Protein AF-A0A9X0CIM8-F1 (afdb_monomer_lite)

Radius of gyration: 13.77 Å; chains: 1; bounding box: 28×31×45 Å

Secondary structure (DSSP, 8-state):
------EEEEEEE--SSEEEEEEEE-TT-SS--S-SEEEEE-TTEEEEEEESS-EEEEEEEEETTSPPPEEEEEEEEE-S-EEEEE-TT--EEEE-GGGG-

Structure (mmCIF, N/CA/C/O backbone):
data_AF-A0A9X0CIM8-F1
#
_entry.id   AF-A0A9X0CIM8-F1
#
loop_
_atom_site.group_PDB
_atom_site.id
_atom_site.type_symbol
_atom_site.label_atom_id
_atom_site.label_alt_id
_atom_site.label_comp_id
_atom_site.label_asym_id
_atom_site.label_entity_id
_atom_site.label_seq_id
_atom_site.pdbx_PDB_ins_code
_atom_site.Cartn_x
_atom_site.Cartn_y
_atom_site.Cartn_z
_atom_site.occupancy
_atom_site.B_iso_or_equiv
_atom_site.auth_seq_id
_atom_site.auth_comp_id
_atom_site.auth_asym_id
_atom_site.auth_atom_id
_atom_site.pdbx_PDB_model_num
ATOM 1 N N . MET A 1 1 ? 13.969 -5.127 -30.023 1.00 42.88 1 MET A N 1
ATOM 2 C CA . MET A 1 1 ? 12.537 -4.852 -29.804 1.00 42.88 1 MET A CA 1
ATOM 3 C C . MET A 1 1 ? 12.267 -5.390 -28.419 1.00 42.88 1 MET A C 1
ATOM 5 O O . MET A 1 1 ? 11.821 -6.518 -28.276 1.00 42.88 1 MET A O 1
ATOM 9 N N . ASP A 1 2 ? 12.747 -4.658 -27.417 1.00 46.44 2 ASP A N 1
ATOM 10 C CA . ASP A 1 2 ? 12.549 -5.056 -26.032 1.00 46.44 2 ASP A CA 1
ATOM 11 C C . ASP A 1 2 ? 11.097 -4.718 -25.725 1.00 46.44 2 ASP A C 1
ATOM 13 O O . ASP A 1 2 ? 10.711 -3.553 -25.767 1.00 46.44 2 ASP A O 1
ATOM 17 N N . GLU A 1 3 ? 10.260 -5.734 -25.523 1.00 51.72 3 GLU A N 1
ATOM 18 C CA . GLU A 1 3 ? 8.987 -5.525 -24.846 1.00 51.72 3 GLU A CA 1
ATOM 19 C C . GLU A 1 3 ? 9.336 -4.957 -23.466 1.00 51.72 3 GLU A C 1
ATOM 21 O O . GLU A 1 3 ? 9.673 -5.710 -22.548 1.00 51.72 3 GLU A O 1
ATOM 26 N N . GLU A 1 4 ? 9.331 -3.629 -23.321 1.00 54.75 4 GLU A N 1
ATOM 27 C CA . GLU A 1 4 ? 9.348 -2.956 -22.025 1.00 54.75 4 GLU A CA 1
ATOM 28 C C . GLU A 1 4 ? 8.089 -3.401 -21.280 1.00 54.75 4 GLU A C 1
ATOM 30 O O . GLU A 1 4 ? 7.014 -2.812 -21.368 1.00 54.75 4 GLU A O 1
ATOM 35 N N . ARG A 1 5 ? 8.191 -4.555 -20.614 1.00 69.19 5 ARG A N 1
ATOM 36 C CA . ARG A 1 5 ? 7.100 -5.123 -19.836 1.00 69.19 5 ARG A CA 1
ATOM 37 C C . ARG A 1 5 ? 6.804 -4.158 -18.703 1.00 69.19 5 ARG A C 1
ATOM 39 O O . ARG A 1 5 ? 7.602 -4.081 -17.762 1.00 69.19 5 ARG A O 1
ATOM 46 N N . TYR A 1 6 ? 5.656 -3.488 -18.806 1.00 71.94 6 TYR A N 1
ATOM 47 C CA . TYR A 1 6 ? 5.026 -2.742 -17.723 1.00 71.94 6 TYR A CA 1
ATOM 48 C C . TYR A 1 6 ? 5.198 -3.493 -16.404 1.00 71.94 6 TYR A C 1
ATOM 50 O O . TYR A 1 6 ? 4.860 -4.674 -16.306 1.00 71.94 6 TYR A O 1
ATOM 58 N N . LYS A 1 7 ? 5.727 -2.803 -15.398 1.00 84.12 7 LYS A N 1
ATOM 59 C CA . LYS A 1 7 ? 5.817 -3.282 -14.025 1.00 84.12 7 LYS A CA 1
ATOM 60 C C . LYS A 1 7 ? 4.524 -2.956 -13.306 1.00 84.12 7 LYS A C 1
ATOM 62 O O . LYS A 1 7 ? 4.033 -1.828 -13.337 1.00 84.12 7 LYS A O 1
ATOM 67 N N . SER A 1 8 ? 3.972 -3.971 -12.669 1.00 89.06 8 SER A N 1
ATOM 68 C CA . SER A 1 8 ? 2.700 -3.922 -11.973 1.00 89.06 8 SER A CA 1
ATOM 69 C C . SER A 1 8 ? 2.919 -4.021 -10.467 1.00 89.06 8 SER A C 1
ATOM 71 O O . SER A 1 8 ? 3.595 -4.921 -9.973 1.00 89.06 8 SER A O 1
ATOM 73 N N . LEU A 1 9 ? 2.304 -3.113 -9.719 1.00 92.31 9 LEU A N 1
ATOM 74 C CA . LEU A 1 9 ? 2.254 -3.147 -8.264 1.00 92.31 9 LEU A CA 1
ATOM 75 C C . LEU A 1 9 ? 0.792 -3.213 -7.835 1.00 92.31 9 LEU A C 1
ATOM 77 O O . LEU A 1 9 ? 0.057 -2.234 -7.960 1.00 92.31 9 LEU A O 1
ATOM 81 N N . LEU A 1 10 ? 0.371 -4.376 -7.345 1.00 95.00 10 LEU A N 1
ATOM 82 C CA . LEU A 1 10 ? -0.937 -4.550 -6.727 1.00 95.00 10 LEU A CA 1
ATOM 83 C C . LEU A 1 10 ? -0.801 -4.365 -5.224 1.00 95.00 10 LEU A C 1
ATOM 85 O O . LEU A 1 10 ? -0.024 -5.064 -4.581 1.00 95.00 10 LEU A O 1
ATOM 89 N N . ILE A 1 11 ? -1.579 -3.451 -4.666 1.00 96.12 11 ILE A N 1
ATOM 90 C CA . ILE A 1 11 ? -1.690 -3.250 -3.226 1.00 96.12 11 ILE A CA 1
ATOM 91 C C . ILE A 1 11 ? -3.103 -3.632 -2.815 1.00 96.12 11 ILE A C 1
ATOM 93 O O . ILE A 1 11 ? -4.071 -3.149 -3.400 1.00 96.12 11 ILE A O 1
ATOM 97 N N . VAL A 1 12 ? -3.214 -4.499 -1.818 1.00 97.50 12 VAL A N 1
ATOM 98 C CA . VAL A 1 12 ? -4.476 -4.925 -1.214 1.00 97.50 12 VAL A CA 1
ATOM 99 C C . VAL A 1 12 ? -4.475 -4.443 0.226 1.00 97.50 12 VAL A C 1
ATOM 101 O O . VAL A 1 12 ? -3.600 -4.818 1.006 1.00 97.50 12 VAL A O 1
ATOM 104 N N . ASN A 1 13 ? -5.437 -3.592 0.556 1.00 97.69 13 ASN A N 1
ATOM 105 C CA . ASN A 1 13 ? -5.656 -3.108 1.904 1.00 97.69 13 ASN A CA 1
ATOM 106 C C . ASN A 1 13 ? -6.774 -3.926 2.552 1.00 97.69 13 ASN A C 1
ATOM 108 O O . ASN A 1 13 ? -7.947 -3.666 2.303 1.00 97.69 13 ASN A O 1
ATOM 112 N N . GLU A 1 14 ? -6.409 -4.914 3.360 1.00 97.12 14 GLU A N 1
ATOM 113 C CA . GLU A 1 14 ? -7.352 -5.734 4.128 1.00 97.12 14 GLU A CA 1
ATOM 114 C C . GLU A 1 14 ? -7.677 -5.098 5.486 1.00 97.12 14 GLU A C 1
ATOM 116 O O . GLU A 1 14 ? -8.459 -5.661 6.234 1.00 97.12 14 GLU A O 1
ATOM 121 N N . SER A 1 15 ? -7.096 -3.939 5.826 1.00 95.12 15 SER A N 1
ATOM 122 C CA . SER A 1 15 ? -7.481 -3.218 7.040 1.00 95.12 15 SER A CA 1
ATOM 123 C C . SER A 1 15 ? -8.886 -2.646 6.916 1.00 95.12 15 SER A C 1
ATOM 125 O O . SER A 1 15 ? -9.284 -2.124 5.871 1.00 95.12 15 SER A O 1
ATOM 127 N N . SER A 1 16 ? -9.617 -2.724 8.022 1.00 94.00 16 SER A N 1
ATOM 128 C CA . SER A 1 16 ? -10.939 -2.141 8.221 1.00 94.00 16 SER A CA 1
ATOM 129 C C . SER A 1 16 ? -10.905 -0.712 8.776 1.00 94.00 16 SER A C 1
ATOM 131 O O . SER A 1 16 ? -11.870 0.032 8.600 1.00 94.00 16 SER A O 1
ATOM 133 N N . ASP A 1 17 ? -9.804 -0.304 9.412 1.00 92.38 17 ASP A N 1
ATOM 134 C CA . ASP A 1 17 ? -9.705 0.932 10.198 1.00 92.38 17 ASP A CA 1
ATOM 135 C C . ASP A 1 17 ? -8.688 1.953 9.655 1.00 92.38 17 ASP A C 1
ATOM 137 O O . ASP A 1 17 ? -8.606 3.077 10.167 1.00 92.38 17 ASP A O 1
ATOM 141 N N . ALA A 1 18 ? -7.933 1.595 8.612 1.00 95.75 18 ALA A N 1
ATOM 142 C CA . ALA A 1 18 ? -6.936 2.458 7.997 1.00 95.75 18 ALA A CA 1
ATOM 143 C C . ALA A 1 18 ? -7.110 2.570 6.480 1.00 95.75 18 ALA A C 1
ATOM 145 O O . ALA A 1 18 ? -7.215 1.584 5.749 1.00 95.75 18 ALA A O 1
ATOM 146 N N . GLN A 1 19 ? -7.035 3.802 5.983 1.00 96.88 19 GLN A N 1
ATOM 147 C CA . GLN A 1 19 ? -6.769 4.053 4.571 1.00 96.88 19 GLN A CA 1
ATOM 148 C C . GLN A 1 19 ? -5.258 4.044 4.329 1.00 96.88 19 GLN A C 1
ATOM 150 O O . GLN A 1 19 ? -4.477 4.569 5.130 1.00 96.88 19 GLN A O 1
ATOM 155 N N . VAL A 1 20 ? -4.836 3.500 3.195 1.00 97.38 20 VAL A N 1
ATOM 156 C CA . VAL A 1 20 ? -3.424 3.413 2.818 1.00 97.38 20 VAL A CA 1
ATOM 157 C C . VAL A 1 20 ? -3.147 4.409 1.706 1.00 97.38 20 VAL A C 1
ATOM 159 O O . VAL A 1 20 ? -3.787 4.394 0.661 1.00 97.38 20 VAL A O 1
ATOM 162 N N . SER A 1 21 ? -2.187 5.298 1.930 1.00 97.06 21 SER A N 1
ATOM 163 C CA . SER A 1 21 ? -1.665 6.190 0.899 1.00 97.06 21 SER A CA 1
ATOM 164 C C . SER A 1 21 ? -0.451 5.541 0.244 1.00 97.06 21 SER A C 1
ATOM 166 O O . SER A 1 21 ? 0.540 5.272 0.921 1.00 97.06 21 SER A O 1
ATOM 168 N N . LEU A 1 22 ? -0.545 5.308 -1.062 1.00 96.56 22 LEU A N 1
ATOM 169 C CA . LEU A 1 22 ? 0.582 5.018 -1.935 1.00 96.56 22 LEU A CA 1
ATOM 170 C C . LEU A 1 22 ? 1.149 6.341 -2.437 1.00 96.56 22 LEU A C 1
ATOM 172 O O . LEU A 1 22 ? 0.431 7.104 -3.083 1.00 96.56 22 LEU A O 1
ATOM 176 N N . TYR A 1 23 ? 2.426 6.581 -2.171 1.00 94.62 23 TYR A N 1
ATOM 177 C CA . TYR A 1 23 ? 3.187 7.677 -2.760 1.00 94.62 23 TYR A CA 1
ATOM 178 C C . TYR A 1 23 ? 4.167 7.120 -3.773 1.00 94.62 23 TYR A C 1
ATOM 180 O O . TYR A 1 23 ? 4.898 6.188 -3.452 1.00 94.62 23 TYR A O 1
ATOM 188 N N . ILE A 1 24 ? 4.186 7.687 -4.975 1.00 92.00 24 ILE A N 1
ATOM 189 C CA . ILE A 1 24 ? 5.109 7.307 -6.043 1.00 92.00 24 ILE A CA 1
ATOM 190 C C . ILE A 1 24 ? 6.058 8.471 -6.286 1.00 92.00 24 ILE A C 1
ATOM 192 O O . ILE A 1 24 ? 5.635 9.619 -6.418 1.00 92.00 24 ILE A O 1
ATOM 196 N N . TYR A 1 25 ? 7.347 8.165 -6.352 1.00 89.31 25 TYR A N 1
ATOM 197 C CA . TYR A 1 25 ? 8.424 9.121 -6.555 1.00 89.31 25 TYR A CA 1
ATOM 198 C C . TYR A 1 25 ? 9.217 8.751 -7.808 1.00 89.31 25 TYR A C 1
ATOM 200 O O . TYR A 1 25 ? 9.421 7.568 -8.115 1.00 89.31 25 TYR A O 1
ATOM 208 N N . HIS A 1 26 ? 9.736 9.767 -8.502 1.00 78.12 26 HIS A N 1
ATOM 209 C CA . HIS A 1 26 ? 10.705 9.535 -9.567 1.00 78.12 26 HIS A CA 1
ATOM 210 C C . HIS A 1 26 ? 11.943 8.824 -9.019 1.00 78.12 26 HIS A C 1
ATOM 212 O O . HIS A 1 26 ? 12.430 9.113 -7.925 1.00 78.12 26 HIS A O 1
ATOM 218 N N . ARG A 1 27 ? 12.526 7.941 -9.835 1.00 72.19 27 ARG A N 1
ATOM 219 C CA . ARG A 1 27 ? 13.764 7.224 -9.498 1.00 72.19 27 ARG A CA 1
ATOM 220 C C . ARG A 1 27 ? 14.908 8.159 -9.077 1.00 72.19 27 ARG A C 1
ATOM 222 O O . ARG A 1 27 ? 15.692 7.790 -8.201 1.00 72.19 27 ARG A O 1
ATOM 229 N N . TRP A 1 28 ? 14.997 9.333 -9.708 1.00 65.44 28 TRP A N 1
ATOM 230 C CA . TRP A 1 28 ? 16.049 10.334 -9.497 1.00 65.44 28 TRP A CA 1
ATOM 231 C C . TRP A 1 28 ? 15.877 11.162 -8.224 1.00 65.44 28 TRP A C 1
ATOM 233 O O . TRP A 1 28 ? 16.837 11.795 -7.791 1.00 65.44 28 TRP A O 1
ATOM 243 N N . ASP A 1 29 ? 14.696 11.141 -7.601 1.00 69.12 29 ASP A N 1
ATOM 244 C CA . ASP A 1 29 ? 14.497 11.827 -6.332 1.00 69.12 29 ASP A CA 1
ATOM 245 C C . ASP A 1 29 ? 15.123 10.984 -5.211 1.00 69.12 29 ASP A C 1
ATOM 247 O O . ASP A 1 29 ? 14.572 9.983 -4.739 1.00 69.12 29 ASP A O 1
ATOM 251 N N . PHE A 1 30 ? 16.359 11.326 -4.839 1.00 63.25 30 PHE A N 1
ATOM 252 C CA . PHE A 1 30 ? 17.059 10.671 -3.735 1.00 63.25 30 PHE A CA 1
ATOM 253 C C . PHE A 1 30 ? 16.390 10.969 -2.392 1.00 63.25 30 PHE A C 1
ATOM 255 O O . PHE A 1 30 ? 16.403 10.114 -1.511 1.00 63.25 30 PHE A O 1
ATOM 262 N N . ILE A 1 31 ? 15.777 12.146 -2.267 1.00 74.75 31 ILE A N 1
ATOM 263 C CA . ILE A 1 31 ? 15.224 12.648 -1.013 1.00 74.75 31 ILE A CA 1
ATOM 264 C C . ILE A 1 31 ? 13.750 12.233 -0.854 1.00 74.75 31 ILE A C 1
ATOM 266 O O . ILE A 1 31 ? 13.250 12.187 0.265 1.00 74.75 31 ILE A O 1
ATOM 270 N N . CYS A 1 32 ? 13.077 11.861 -1.953 1.00 79.75 32 CYS A N 1
ATOM 271 C CA . CYS A 1 32 ? 11.651 11.505 -1.994 1.00 79.75 32 CYS A CA 1
ATOM 272 C C . CYS A 1 32 ? 10.783 12.597 -1.342 1.00 79.75 32 CYS A C 1
ATOM 274 O O . CYS A 1 32 ? 9.865 12.308 -0.579 1.00 79.75 32 CYS A O 1
ATOM 276 N N . TRP A 1 33 ? 11.107 13.870 -1.596 1.00 72.81 33 TRP A N 1
ATOM 277 C CA . TRP A 1 33 ? 10.423 14.998 -0.954 1.00 72.81 33 TRP A CA 1
ATOM 278 C C . TRP A 1 33 ? 9.070 15.310 -1.589 1.00 72.81 33 TRP A C 1
ATOM 280 O O . TRP A 1 33 ? 8.164 15.769 -0.893 1.00 72.81 33 TRP A O 1
ATOM 290 N N . LEU A 1 34 ? 8.919 15.072 -2.894 1.00 78.00 34 LEU A N 1
ATOM 291 C CA . LEU A 1 34 ? 7.696 15.373 -3.636 1.00 78.00 34 LEU A CA 1
ATOM 292 C C . LEU A 1 34 ? 7.276 14.151 -4.448 1.00 78.00 34 LEU A C 1
ATOM 294 O O . LEU A 1 34 ? 7.918 13.782 -5.430 1.00 78.00 34 LEU A O 1
ATOM 298 N N . SER A 1 35 ? 6.173 13.525 -4.035 1.00 81.94 35 SER A N 1
ATOM 299 C C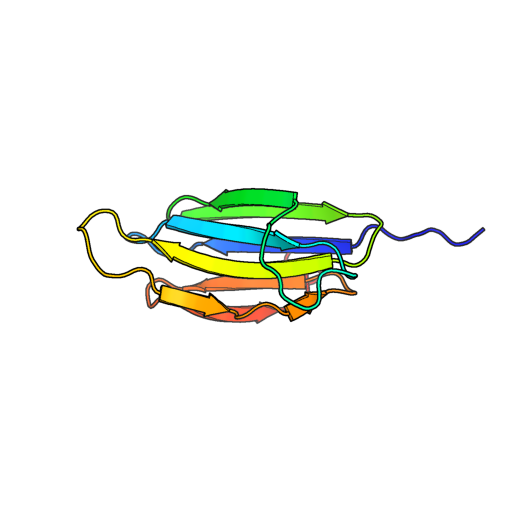A . SER A 1 35 ? 5.559 12.451 -4.811 1.00 81.94 35 SER A CA 1
ATOM 300 C C . SER A 1 35 ? 4.994 13.006 -6.114 1.00 81.94 35 SER A C 1
ATOM 302 O O . SER A 1 35 ? 4.297 14.023 -6.096 1.00 81.94 35 SER A O 1
ATOM 304 N N . ILE A 1 36 ? 5.226 12.306 -7.218 1.00 84.69 36 ILE A N 1
ATOM 305 C CA . ILE A 1 36 ? 4.665 12.651 -8.530 1.00 84.69 36 ILE A CA 1
ATOM 306 C C . ILE A 1 36 ? 3.230 12.169 -8.698 1.00 84.69 36 ILE A C 1
ATOM 308 O O . ILE A 1 36 ? 2.429 12.803 -9.377 1.00 84.69 36 ILE A O 1
ATOM 312 N N . GLU A 1 37 ? 2.896 11.070 -8.033 1.00 89.50 37 GLU A N 1
ATOM 313 C CA . GLU A 1 37 ? 1.556 10.517 -7.979 1.00 89.50 37 GLU A CA 1
ATOM 314 C C . GLU A 1 37 ? 1.293 10.070 -6.546 1.00 89.50 37 GLU A C 1
ATOM 316 O O . GLU A 1 37 ? 2.186 9.591 -5.838 1.00 89.50 37 GLU A O 1
ATOM 321 N N . SER A 1 38 ? 0.046 10.224 -6.111 1.00 92.56 38 SER A N 1
ATOM 322 C CA . SER A 1 38 ? -0.413 9.581 -4.892 1.00 92.56 38 SER A CA 1
ATOM 323 C C . SER A 1 38 ? -1.794 8.985 -5.089 1.00 92.56 38 SER A C 1
ATOM 325 O O . SER A 1 38 ? -2.639 9.539 -5.797 1.00 92.56 38 SER A O 1
ATOM 327 N N . LYS A 1 39 ? -2.028 7.849 -4.437 1.00 96.44 39 LYS A N 1
ATOM 328 C CA . LYS A 1 39 ? -3.318 7.171 -4.440 1.00 96.44 39 LYS A CA 1
ATOM 329 C C . LYS A 1 39 ? -3.709 6.792 -3.024 1.00 96.44 39 LYS A C 1
ATOM 331 O O . LYS A 1 39 ? -2.917 6.2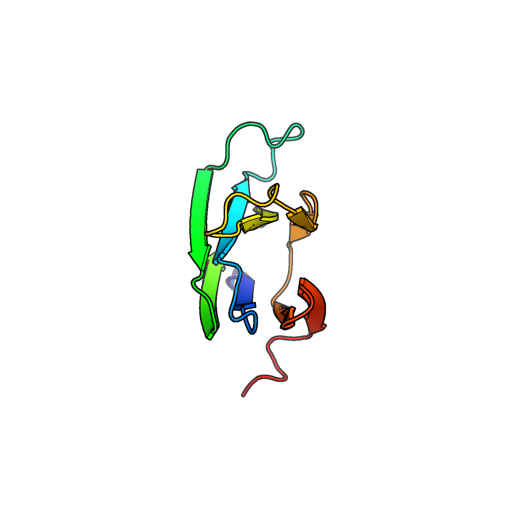14 -2.290 1.00 96.44 39 LYS A O 1
ATOM 336 N N . ILE A 1 40 ? -4.954 7.085 -2.663 1.00 96.94 40 ILE A N 1
ATOM 337 C CA . ILE A 1 40 ? -5.571 6.574 -1.439 1.00 96.94 40 ILE A CA 1
ATOM 338 C C . ILE A 1 40 ? -6.299 5.274 -1.779 1.00 96.94 40 ILE A C 1
ATOM 340 O O . ILE A 1 40 ? -7.112 5.236 -2.705 1.00 96.94 40 ILE A O 1
ATOM 344 N N . ILE A 1 41 ? -5.998 4.232 -1.015 1.00 97.56 41 ILE A N 1
ATOM 345 C CA . ILE A 1 41 ? -6.612 2.909 -1.058 1.00 97.56 41 ILE A CA 1
ATOM 346 C C . ILE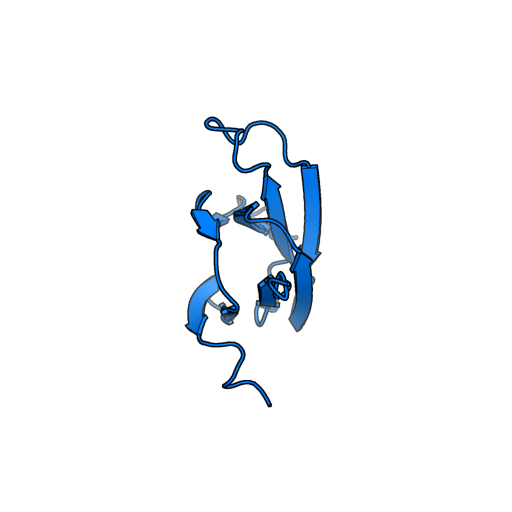 A 1 41 ? -7.450 2.792 0.211 1.00 97.56 41 ILE A C 1
ATOM 348 O O . ILE A 1 41 ? -6.925 2.893 1.323 1.00 97.56 41 ILE A O 1
ATOM 352 N N . LYS A 1 42 ? -8.765 2.666 0.046 1.00 97.44 42 LYS A N 1
ATOM 353 C CA . LYS A 1 42 ? -9.704 2.623 1.171 1.00 97.44 42 LYS A CA 1
ATOM 354 C C . LYS A 1 42 ? -9.568 1.312 1.956 1.00 97.44 42 LYS A C 1
ATOM 356 O O . LYS A 1 42 ? -8.949 0.372 1.452 1.00 97.44 42 LYS A O 1
ATOM 361 N N . PRO A 1 43 ? -10.110 1.249 3.182 1.00 96.88 43 PRO A N 1
ATOM 362 C CA . PRO A 1 43 ? -10.294 -0.014 3.883 1.00 96.88 43 PRO A CA 1
ATOM 363 C C . PRO A 1 43 ? -10.967 -1.066 2.994 1.00 96.88 43 PRO A C 1
ATOM 365 O O . PRO A 1 43 ? -11.912 -0.735 2.273 1.00 96.88 43 PRO A O 1
ATOM 368 N N . ASN A 1 44 ? -10.499 -2.312 3.059 1.00 96.50 44 ASN A N 1
ATOM 369 C CA . ASN A 1 44 ? -11.010 -3.447 2.277 1.00 96.50 44 ASN A CA 1
ATOM 370 C C . ASN A 1 44 ? -11.016 -3.243 0.748 1.00 96.50 44 ASN A C 1
ATOM 372 O O . ASN A 1 44 ? -11.855 -3.805 0.040 1.00 96.50 44 ASN A O 1
ATOM 376 N N . ASP A 1 45 ? -10.090 -2.437 0.227 1.00 97.38 45 ASP A N 1
ATOM 377 C CA . ASP A 1 45 ? -9.979 -2.117 -1.198 1.00 97.38 45 ASP A CA 1
ATOM 378 C C . ASP A 1 45 ? -8.595 -2.484 -1.755 1.00 97.38 45 ASP A C 1
ATOM 380 O O . ASP A 1 45 ? -7.637 -2.746 -1.022 1.00 97.38 45 ASP A O 1
ATOM 384 N N . LYS A 1 46 ? -8.470 -2.505 -3.082 1.00 96.94 46 LYS A N 1
ATOM 385 C CA . LYS A 1 46 ? -7.218 -2.802 -3.779 1.00 96.94 46 LYS A CA 1
ATOM 386 C C . LYS A 1 46 ? -6.946 -1.822 -4.906 1.00 96.94 46 LYS A C 1
ATOM 388 O O . LYS A 1 46 ? -7.851 -1.337 -5.579 1.00 96.94 46 LYS A O 1
ATOM 393 N N . TYR A 1 47 ? -5.669 -1.581 -5.165 1.00 96.69 47 TYR A N 1
ATOM 394 C CA . TYR A 1 47 ? -5.226 -0.725 -6.255 1.00 96.69 47 TYR A CA 1
ATOM 395 C C . TYR A 1 47 ? -4.091 -1.371 -7.032 1.00 96.69 47 TYR A C 1
ATOM 397 O O . TYR A 1 47 ? -3.123 -1.854 -6.449 1.00 96.69 47 TYR A O 1
ATOM 405 N N . LEU A 1 48 ? -4.217 -1.355 -8.357 1.00 94.44 48 LEU A N 1
ATOM 406 C CA . LEU A 1 48 ? -3.186 -1.807 -9.276 1.00 94.44 48 LEU A CA 1
ATOM 407 C C . LEU A 1 48 ? -2.555 -0.587 -9.941 1.00 94.44 48 LEU A C 1
ATOM 409 O O . LEU A 1 48 ? -3.189 0.061 -10.772 1.00 94.44 48 LEU A O 1
ATOM 413 N N . HIS A 1 49 ? -1.304 -0.310 -9.599 1.00 91.50 49 HIS A N 1
ATOM 414 C CA . HIS A 1 49 ? -0.484 0.644 -10.328 1.00 91.50 49 HIS A CA 1
ATOM 415 C C . HIS A 1 49 ? 0.302 -0.090 -11.419 1.00 91.50 49 HIS A C 1
ATOM 417 O O . HIS A 1 49 ? 0.825 -1.183 -11.185 1.00 91.50 49 HIS A O 1
ATOM 423 N N . ARG A 1 50 ? 0.383 0.501 -12.613 1.00 89.19 50 ARG A N 1
ATOM 424 C CA . ARG A 1 50 ? 1.179 -0.007 -13.734 1.00 89.19 50 ARG A CA 1
ATOM 425 C C . ARG A 1 50 ? 2.032 1.120 -14.286 1.00 89.19 50 ARG A C 1
ATOM 427 O O . ARG A 1 50 ? 1.501 2.187 -14.572 1.00 89.19 50 ARG A O 1
ATOM 434 N N . SER A 1 51 ? 3.315 0.849 -14.478 1.00 85.69 51 SER A N 1
ATOM 435 C CA . SER A 1 51 ? 4.253 1.785 -15.090 1.00 85.69 51 SER A CA 1
ATOM 436 C C . SER A 1 51 ? 5.236 1.028 -15.976 1.00 85.69 51 SER A C 1
ATOM 438 O O . SER A 1 51 ? 5.624 -0.096 -15.671 1.00 85.69 51 SER A O 1
ATOM 440 N N . ASP A 1 52 ? 5.585 1.612 -17.111 1.00 82.50 52 ASP A N 1
ATOM 441 C CA . ASP A 1 52 ? 6.682 1.186 -17.986 1.00 82.50 52 ASP A CA 1
ATOM 442 C C . ASP A 1 52 ? 8.056 1.522 -17.383 1.00 82.50 52 ASP A C 1
ATOM 444 O O . ASP A 1 52 ? 9.046 0.840 -17.653 1.00 82.50 52 ASP A O 1
ATOM 448 N N . GLU A 1 53 ? 8.111 2.503 -16.483 1.00 81.06 53 GLU A N 1
ATOM 449 C CA . GLU A 1 53 ? 9.320 2.926 -15.794 1.00 81.06 53 GLU A CA 1
ATOM 450 C C . GLU A 1 53 ? 9.493 2.286 -14.404 1.00 81.06 53 GLU A C 1
ATOM 452 O O . GLU A 1 53 ? 8.562 1.846 -13.727 1.00 81.06 53 GLU A O 1
ATOM 457 N N . ARG A 1 54 ? 10.745 2.266 -13.929 1.00 81.75 54 ARG A N 1
ATOM 458 C CA . ARG A 1 54 ? 11.059 1.928 -12.532 1.00 81.75 54 ARG A CA 1
ATOM 459 C C . ARG A 1 54 ? 10.767 3.133 -11.647 1.00 81.75 54 ARG A C 1
ATOM 461 O O . ARG A 1 54 ? 11.296 4.216 -11.893 1.00 81.75 54 ARG A O 1
ATOM 468 N N . PHE A 1 55 ? 10.057 2.917 -10.551 1.00 86.25 55 PHE A N 1
ATOM 469 C CA . PHE A 1 55 ? 9.685 3.971 -9.610 1.00 86.25 55 PHE A CA 1
ATOM 470 C C . PHE A 1 55 ? 10.133 3.640 -8.186 1.00 86.25 55 PHE A C 1
ATOM 472 O O . PHE A 1 55 ? 10.454 2.494 -7.859 1.00 86.25 55 PHE A O 1
ATOM 479 N N . LYS A 1 56 ? 10.184 4.657 -7.325 1.00 90.62 56 LYS A N 1
ATOM 480 C CA . LYS A 1 56 ? 10.230 4.455 -5.874 1.00 90.62 56 LYS A CA 1
ATOM 481 C C . LYS A 1 56 ? 8.835 4.666 -5.316 1.00 90.62 56 LYS A C 1
ATOM 483 O O . LYS A 1 56 ? 8.091 5.490 -5.841 1.00 90.62 56 LYS A O 1
ATOM 488 N N . PHE A 1 57 ? 8.489 3.962 -4.251 1.00 92.44 57 PHE A N 1
ATOM 489 C CA . PHE A 1 57 ? 7.210 4.174 -3.591 1.00 92.44 57 PHE A CA 1
ATOM 490 C C . PHE A 1 57 ? 7.302 4.015 -2.080 1.00 92.44 57 PHE A C 1
ATOM 492 O O . PHE A 1 57 ? 8.207 3.358 -1.569 1.00 92.44 57 PHE A O 1
ATOM 499 N N . GLU A 1 58 ? 6.342 4.614 -1.392 1.00 94.75 58 GLU A N 1
ATOM 500 C CA . GLU A 1 58 ? 6.154 4.565 0.056 1.00 94.75 58 GLU A CA 1
ATOM 501 C C . GLU A 1 58 ? 4.688 4.225 0.349 1.00 94.75 58 GLU A C 1
ATOM 503 O O . GLU A 1 58 ? 3.786 4.632 -0.394 1.00 94.75 58 GLU A O 1
ATOM 508 N N . LEU A 1 59 ? 4.450 3.490 1.438 1.00 96.25 59 LEU A N 1
ATOM 509 C CA . LEU A 1 59 ? 3.107 3.188 1.929 1.00 96.25 59 LEU A CA 1
ATOM 510 C C . LEU A 1 59 ? 2.916 3.757 3.329 1.00 96.25 59 LEU A C 1
ATOM 512 O O . LEU A 1 59 ? 3.675 3.454 4.251 1.00 96.25 59 LEU A O 1
ATOM 516 N N . VAL A 1 60 ? 1.853 4.537 3.499 1.00 96.75 60 VAL A N 1
ATOM 517 C CA . VAL A 1 60 ? 1.518 5.182 4.772 1.00 96.75 60 VAL A CA 1
ATOM 518 C C . VAL A 1 60 ? 0.063 4.903 5.124 1.00 96.75 60 VAL A C 1
ATOM 520 O O . VAL A 1 60 ? -0.841 5.283 4.381 1.00 96.75 60 VAL A O 1
ATOM 523 N N . ALA A 1 61 ? -0.173 4.294 6.282 1.00 96.94 61 ALA A N 1
ATOM 524 C CA . ALA A 1 61 ? -1.503 4.144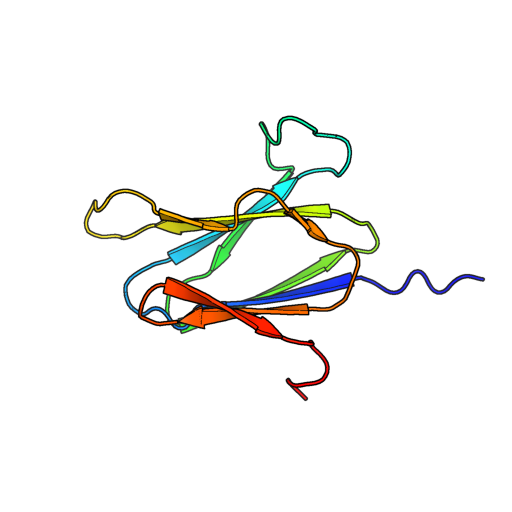 6.855 1.00 96.94 61 ALA A CA 1
ATOM 525 C C . ALA A 1 61 ? -1.942 5.434 7.555 1.00 96.94 61 ALA A C 1
ATOM 527 O O . ALA A 1 61 ? -1.179 6.064 8.299 1.00 96.94 61 ALA A O 1
ATOM 528 N N . ARG A 1 62 ? -3.199 5.813 7.334 1.00 95.81 62 ARG A N 1
ATOM 529 C CA . ARG A 1 62 ? -3.884 6.907 8.021 1.00 95.81 62 ARG A CA 1
ATOM 530 C C . ARG A 1 62 ? -5.193 6.394 8.597 1.00 95.81 62 ARG A C 1
ATOM 532 O O . ARG A 1 62 ? -5.945 5.718 7.904 1.00 95.81 62 ARG A O 1
ATOM 539 N N . PHE A 1 63 ? -5.469 6.783 9.831 1.00 93.62 63 PHE A N 1
ATOM 540 C CA . PHE A 1 63 ? -6.671 6.395 10.554 1.00 93.62 63 PHE A CA 1
ATOM 541 C C . PHE A 1 63 ? -7.644 7.571 10.620 1.00 93.62 63 PHE A C 1
ATOM 543 O O . PHE A 1 63 ? -7.219 8.727 10.712 1.00 93.62 63 PHE A O 1
ATOM 550 N N . GLU A 1 64 ? -8.945 7.296 10.577 1.00 86.88 64 GLU A N 1
ATOM 551 C CA . GLU A 1 64 ? -9.971 8.344 10.673 1.00 86.88 64 GLU A CA 1
ATOM 552 C C . GLU A 1 64 ? -10.106 8.910 12.098 1.00 86.88 64 GLU A C 1
ATOM 554 O O . GLU A 1 64 ? -10.465 10.072 12.289 1.00 86.88 64 GLU A O 1
ATOM 559 N N . ASP A 1 65 ? -9.741 8.130 13.113 1.00 88.88 65 ASP A N 1
ATOM 560 C CA . ASP A 1 65 ? -9.906 8.434 14.539 1.00 88.88 65 ASP A CA 1
ATOM 561 C C . ASP A 1 65 ? -8.756 9.264 15.147 1.00 88.88 65 ASP A C 1
ATOM 563 O O . ASP A 1 65 ? -8.484 9.199 16.345 1.00 88.88 65 ASP A O 1
ATOM 567 N N . LYS A 1 66 ? -8.088 10.090 14.329 1.00 84.00 66 LYS A N 1
ATOM 568 C CA . LYS A 1 66 ? -6.986 10.996 14.723 1.00 84.00 66 LYS A CA 1
ATOM 569 C C . LYS A 1 66 ? -5.742 10.307 15.301 1.00 84.00 66 LYS A C 1
ATOM 571 O O . LYS A 1 66 ? -4.840 11.010 15.768 1.00 84.00 66 LYS A O 1
ATOM 576 N N . ARG A 1 67 ? -5.642 8.972 15.257 1.00 90.75 67 ARG A N 1
ATOM 577 C CA . ARG A 1 67 ? -4.386 8.274 15.567 1.00 90.75 67 ARG A CA 1
ATOM 578 C C . ARG A 1 67 ? -3.262 8.779 14.647 1.00 90.75 67 ARG A C 1
ATOM 580 O O . ARG A 1 67 ? -3.522 9.131 13.491 1.00 90.75 67 ARG A O 1
ATOM 587 N N . PRO A 1 68 ? -2.005 8.816 15.125 1.00 92.88 68 PRO A N 1
ATOM 588 C CA . PRO A 1 68 ? -0.874 9.171 14.280 1.00 92.88 68 PRO A CA 1
ATOM 589 C C . PRO A 1 68 ? -0.807 8.278 13.040 1.00 92.88 68 PRO A C 1
ATOM 591 O O . PRO A 1 68 ? -1.063 7.077 13.116 1.00 92.88 68 PRO A O 1
ATOM 594 N N . LYS A 1 69 ? -0.420 8.857 11.899 1.00 94.56 69 LYS A N 1
ATOM 595 C CA . LYS A 1 69 ? -0.118 8.069 10.698 1.00 94.56 69 LYS A CA 1
ATOM 596 C C . LYS A 1 69 ? 0.996 7.058 10.998 1.00 94.56 69 LYS A C 1
ATOM 598 O O . LYS A 1 69 ? 1.928 7.373 11.738 1.00 94.56 69 LYS A O 1
ATOM 603 N N . LYS A 1 70 ? 0.934 5.884 10.374 1.00 95.50 70 LYS A N 1
ATOM 604 C CA . LYS A 1 70 ? 1.967 4.843 10.473 1.00 95.50 70 LYS A CA 1
ATOM 605 C C . LYS A 1 70 ? 2.623 4.669 9.109 1.00 95.50 70 LYS A C 1
ATOM 607 O O . LYS A 1 70 ? 1.933 4.421 8.124 1.00 95.50 70 LYS A O 1
ATOM 612 N N . ILE A 1 71 ? 3.944 4.808 9.041 1.00 95.19 71 ILE A N 1
ATOM 613 C CA . ILE A 1 71 ? 4.700 4.432 7.842 1.00 95.19 71 ILE A CA 1
ATOM 614 C C . ILE A 1 71 ? 4.725 2.904 7.820 1.00 95.19 71 ILE A C 1
ATOM 616 O O . ILE A 1 71 ? 5.228 2.284 8.755 1.00 95.19 71 ILE A O 1
ATOM 620 N N . LEU A 1 72 ? 4.104 2.307 6.805 1.00 95.50 72 LEU A N 1
ATOM 621 C CA . LEU A 1 72 ? 4.079 0.854 6.639 1.00 95.50 72 LEU A CA 1
ATOM 622 C C . LEU A 1 72 ? 5.316 0.385 5.878 1.00 95.50 72 LEU A C 1
ATOM 624 O O . LEU A 1 72 ? 5.895 -0.645 6.207 1.00 95.50 72 LEU A O 1
ATOM 628 N N . LEU A 1 73 ? 5.720 1.157 4.869 1.00 93.56 73 LEU A N 1
ATOM 629 C CA . LEU A 1 73 ? 6.890 0.879 4.053 1.00 93.56 73 LEU A CA 1
ATOM 630 C C . LEU A 1 73 ? 7.578 2.192 3.699 1.00 93.56 73 LEU A C 1
ATOM 632 O O . LEU A 1 73 ? 6.969 3.045 3.054 1.00 93.56 73 LEU A O 1
ATOM 636 N N . GLU A 1 74 ? 8.831 2.336 4.123 1.00 91.69 74 GLU A N 1
ATOM 637 C CA . GLU A 1 74 ? 9.689 3.459 3.741 1.00 91.69 74 GLU A CA 1
ATOM 638 C C . GLU A 1 74 ? 9.976 3.458 2.229 1.00 91.69 74 GLU A C 1
ATOM 640 O O . GLU A 1 74 ? 9.886 2.398 1.600 1.00 91.69 74 GLU A O 1
ATOM 645 N N . PRO A 1 75 ? 10.356 4.606 1.632 1.00 90.00 75 PRO A N 1
ATOM 646 C CA . PRO A 1 75 ? 10.625 4.702 0.202 1.00 90.00 75 PRO A CA 1
ATOM 647 C C . PRO A 1 75 ? 11.556 3.596 -0.326 1.00 90.00 75 PRO A C 1
ATOM 649 O O . PRO A 1 75 ? 12.746 3.549 -0.011 1.00 90.00 75 PRO A O 1
ATOM 652 N N . LYS A 1 76 ? 11.025 2.719 -1.184 1.00 89.06 76 LYS A N 1
ATOM 653 C CA . LYS A 1 76 ? 11.746 1.575 -1.768 1.00 89.06 76 LYS A CA 1
ATOM 654 C C . LYS A 1 76 ? 11.647 1.600 -3.288 1.00 89.06 76 LYS A C 1
ATOM 656 O O . LYS A 1 76 ? 10.603 1.923 -3.848 1.00 89.06 76 LYS A O 1
ATOM 661 N N . MET A 1 77 ? 12.742 1.255 -3.968 1.00 88.00 77 MET A N 1
ATOM 662 C CA . MET A 1 77 ? 12.759 1.137 -5.430 1.00 88.00 77 MET A CA 1
ATOM 663 C C . MET A 1 77 ? 12.059 -0.145 -5.875 1.00 88.00 77 MET A C 1
ATOM 665 O O . MET A 1 77 ? 12.318 -1.215 -5.321 1.00 88.00 77 MET A O 1
ATOM 669 N N . TRP A 1 78 ? 11.237 -0.042 -6.915 1.00 84.19 78 TRP A N 1
ATOM 670 C CA . TRP A 1 78 ? 10.541 -1.171 -7.509 1.00 84.19 78 TRP A CA 1
ATOM 671 C C . TRP A 1 78 ? 10.920 -1.396 -8.961 1.00 84.19 78 TRP A C 1
ATOM 673 O O . TRP A 1 78 ? 11.035 -0.455 -9.748 1.00 84.19 78 TRP A O 1
ATOM 683 N N . VAL A 1 79 ? 11.143 -2.664 -9.304 1.00 80.12 79 VAL A N 1
ATOM 684 C CA . VAL A 1 79 ? 11.689 -3.067 -10.608 1.00 80.12 79 VAL A CA 1
ATOM 685 C C . VAL A 1 79 ? 10.997 -4.294 -11.212 1.00 80.12 79 VAL A C 1
ATOM 687 O O . VAL A 1 79 ? 11.361 -4.708 -12.313 1.00 80.12 79 VAL A O 1
ATOM 690 N N . GLU A 1 80 ? 10.010 -4.874 -10.525 1.00 85.69 80 GLU A N 1
ATOM 691 C CA . GLU A 1 80 ? 9.338 -6.117 -10.919 1.00 85.69 80 GLU A CA 1
ATOM 692 C C . GLU A 1 80 ? 7.849 -6.131 -10.546 1.00 85.69 80 GLU A C 1
ATOM 694 O O . GLU A 1 80 ? 7.379 -5.289 -9.783 1.00 85.69 80 GLU A O 1
ATOM 699 N N . ASP A 1 81 ? 7.117 -7.097 -11.099 1.00 88.56 81 ASP A N 1
ATOM 700 C CA . ASP A 1 81 ? 5.705 -7.319 -10.802 1.00 88.56 81 ASP A CA 1
ATOM 701 C C . ASP A 1 81 ? 5.524 -7.864 -9.386 1.00 88.56 81 ASP A C 1
ATOM 703 O O . ASP A 1 81 ? 6.116 -8.887 -9.030 1.00 88.56 81 ASP A O 1
ATOM 707 N N . LYS A 1 82 ? 4.673 -7.227 -8.578 1.00 89.81 82 LYS A N 1
ATOM 708 C CA . LYS A 1 82 ? 4.489 -7.650 -7.191 1.00 89.81 82 LYS A CA 1
ATOM 709 C C . LYS A 1 82 ? 3.123 -7.344 -6.594 1.00 89.81 82 LYS A C 1
ATOM 711 O O . LYS A 1 82 ? 2.437 -6.400 -6.986 1.00 89.81 82 LYS A O 1
ATOM 716 N N . LEU A 1 83 ? 2.784 -8.146 -5.593 1.00 93.38 83 LEU A N 1
ATOM 717 C CA . LEU A 1 83 ? 1.653 -7.980 -4.700 1.00 93.38 83 LEU A CA 1
ATOM 718 C C . LEU A 1 83 ? 2.144 -7.536 -3.316 1.00 93.38 83 LEU A C 1
ATOM 720 O O . LEU A 1 83 ? 3.056 -8.137 -2.750 1.00 93.38 83 LEU A O 1
ATOM 724 N N . ILE A 1 84 ? 1.504 -6.514 -2.761 1.00 95.06 84 ILE A N 1
ATOM 725 C CA . ILE A 1 84 ? 1.622 -6.108 -1.364 1.00 95.06 84 ILE A CA 1
ATOM 726 C C . ILE A 1 84 ? 0.252 -6.268 -0.722 1.00 95.06 84 ILE A C 1
ATOM 728 O O . ILE A 1 84 ? -0.714 -5.641 -1.153 1.00 95.06 84 ILE A O 1
ATOM 732 N N . LYS A 1 85 ? 0.171 -7.097 0.314 1.00 96.69 85 LYS A N 1
ATOM 733 C CA . LYS A 1 85 ? -1.010 -7.200 1.170 1.00 96.69 85 LYS A CA 1
ATOM 734 C C . LYS A 1 85 ? -0.734 -6.514 2.496 1.00 96.69 85 LYS A C 1
ATOM 736 O O . LYS A 1 85 ? 0.344 -6.689 3.062 1.00 96.69 85 LYS A O 1
ATOM 741 N N . ILE A 1 86 ? -1.706 -5.745 2.960 1.00 97.19 86 ILE A N 1
ATOM 742 C CA . ILE A 1 86 ? -1.690 -5.056 4.248 1.00 97.19 86 ILE A CA 1
ATOM 743 C C . ILE A 1 86 ? -2.814 -5.672 5.066 1.00 97.19 86 ILE A C 1
ATOM 745 O O . ILE A 1 86 ? -3.972 -5.556 4.670 1.00 97.19 86 ILE A O 1
ATOM 749 N N . SER A 1 87 ? -2.466 -6.353 6.154 1.00 96.25 87 SER A N 1
ATOM 750 C CA . SER A 1 87 ? -3.435 -7.034 7.017 1.00 96.25 87 SER A CA 1
ATOM 751 C C . SER A 1 87 ? -4.263 -6.051 7.854 1.00 96.25 87 SER A C 1
ATOM 753 O O . SER A 1 87 ? -3.951 -4.862 7.946 1.00 96.25 87 SER A O 1
ATOM 755 N N . GLU A 1 88 ? -5.260 -6.578 8.568 1.00 93.88 88 GLU A N 1
ATOM 756 C CA . GLU A 1 88 ? -5.997 -5.857 9.619 1.00 93.88 88 GLU A CA 1
ATOM 757 C C . GLU A 1 88 ? -5.077 -5.254 10.696 1.00 93.88 88 GLU A C 1
ATOM 759 O O . GLU A 1 88 ? -5.299 -4.142 11.164 1.00 93.88 88 GLU A O 1
ATOM 764 N N . SER A 1 89 ? -3.985 -5.939 11.052 1.00 93.75 89 SER A N 1
ATOM 765 C CA . SER A 1 89 ? -2.960 -5.441 11.985 1.00 93.75 89 SER A CA 1
ATOM 766 C C . SER A 1 89 ? -1.957 -4.461 11.355 1.00 93.75 89 SER A C 1
ATOM 768 O O . SER A 1 89 ? -1.043 -3.979 12.034 1.00 93.75 89 SER A O 1
ATOM 770 N N . LEU A 1 90 ? -2.135 -4.125 10.072 1.00 94.25 90 LEU A N 1
ATOM 771 C CA . LEU A 1 90 ? -1.229 -3.309 9.264 1.00 94.25 90 LEU A CA 1
ATOM 772 C C . LEU A 1 90 ? 0.170 -3.911 9.107 1.00 94.25 90 LEU A C 1
ATOM 774 O O . LEU A 1 90 ? 1.160 -3.173 9.023 1.00 94.25 90 LEU A O 1
ATOM 778 N N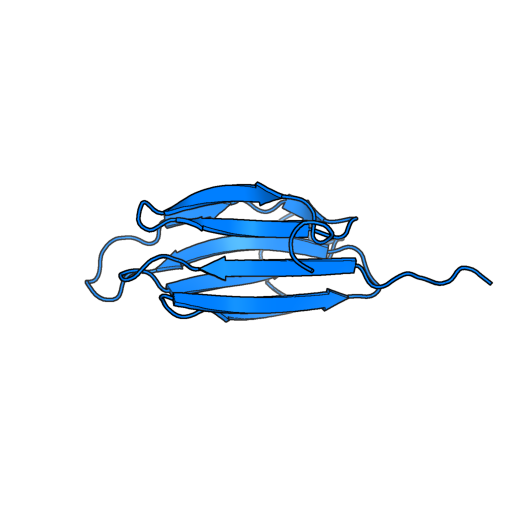 . ASP A 1 91 ? 0.250 -5.237 9.078 1.00 95.62 91 ASP A N 1
ATOM 779 C CA . ASP A 1 91 ? 1.465 -5.958 8.724 1.00 95.62 91 ASP A CA 1
ATOM 780 C C . ASP A 1 91 ? 1.530 -6.124 7.204 1.00 95.62 91 ASP A C 1
ATOM 782 O O . ASP A 1 91 ? 0.519 -6.369 6.539 1.00 95.62 91 ASP A O 1
ATOM 786 N N . ILE A 1 92 ? 2.731 -5.975 6.645 1.00 95.06 92 ILE A N 1
ATOM 787 C CA . ILE A 1 92 ? 2.964 -6.115 5.207 1.00 95.06 92 ILE A CA 1
ATOM 788 C C . ILE A 1 92 ? 3.386 -7.542 4.886 1.00 95.06 92 ILE A C 1
ATOM 790 O O . ILE A 1 92 ? 4.367 -8.049 5.429 1.00 95.06 92 ILE A O 1
ATOM 794 N N . THR A 1 93 ? 2.704 -8.146 3.915 1.00 94.25 93 THR A N 1
ATOM 795 C CA . THR A 1 93 ? 3.173 -9.355 3.233 1.00 94.25 93 THR A CA 1
ATOM 796 C C . THR A 1 93 ? 3.425 -9.052 1.761 1.00 94.25 93 THR A C 1
ATOM 798 O O . THR A 1 93 ? 2.562 -8.531 1.053 1.00 94.25 93 THR A O 1
ATOM 801 N N . GLU A 1 94 ? 4.625 -9.387 1.299 1.00 92.81 94 GLU A N 1
ATOM 802 C CA . GLU A 1 94 ? 5.053 -9.255 -0.091 1.00 92.81 94 GLU A CA 1
ATOM 803 C C . GLU A 1 94 ? 4.886 -10.606 -0.819 1.00 92.81 94 GLU A C 1
ATOM 805 O O . GLU A 1 94 ? 5.300 -11.642 -0.302 1.00 92.81 94 GLU A O 1
ATOM 810 N N . GLY A 1 95 ? 4.312 -10.610 -2.024 1.00 89.56 95 GLY A N 1
ATOM 811 C CA . GLY A 1 95 ? 4.103 -11.819 -2.836 1.00 89.56 95 GLY A CA 1
ATOM 812 C C . GLY A 1 95 ? 4.252 -11.560 -4.335 1.00 89.56 95 GLY A C 1
ATOM 813 O O . GLY A 1 95 ? 4.385 -10.412 -4.762 1.00 89.56 95 GLY A O 1
ATOM 814 N N . LYS A 1 96 ? 4.235 -12.608 -5.165 1.00 84.38 96 LYS A N 1
ATOM 815 C CA . LYS A 1 96 ? 4.290 -12.437 -6.625 1.00 84.38 96 LYS A CA 1
ATOM 816 C C . LYS A 1 96 ? 2.888 -12.202 -7.176 1.00 84.38 96 LYS A C 1
ATOM 818 O O . LYS A 1 96 ? 1.920 -12.804 -6.730 1.00 84.38 96 LYS A O 1
ATOM 823 N N . LEU A 1 97 ? 2.783 -11.359 -8.202 1.00 77.88 97 LEU A N 1
ATOM 824 C CA . LEU A 1 97 ? 1.511 -11.138 -8.902 1.00 77.88 97 LEU A CA 1
ATOM 825 C C . LEU A 1 97 ? 0.967 -12.411 -9.573 1.00 77.88 97 LEU A C 1
ATOM 827 O O . LEU A 1 97 ? -0.243 -12.559 -9.706 1.00 77.88 97 LEU A O 1
ATOM 831 N N . ALA A 1 98 ? 1.853 -13.340 -9.947 1.00 67.25 98 ALA A N 1
ATOM 832 C CA . ALA A 1 98 ? 1.487 -14.637 -10.512 1.00 67.25 98 ALA A CA 1
ATOM 833 C C . ALA A 1 98 ? 0.659 -15.513 -9.552 1.00 67.25 98 ALA A C 1
ATOM 835 O O . ALA A 1 98 ? -0.068 -16.380 -10.017 1.00 67.25 98 ALA A O 1
ATOM 836 N N . ASP A 1 99 ? 0.710 -15.250 -8.242 1.00 50.44 99 ASP A N 1
ATOM 837 C CA . ASP A 1 99 ? -0.031 -16.006 -7.225 1.00 50.44 99 ASP A CA 1
ATOM 838 C C . ASP A 1 99 ? -1.483 -15.500 -7.053 1.00 50.44 99 ASP A C 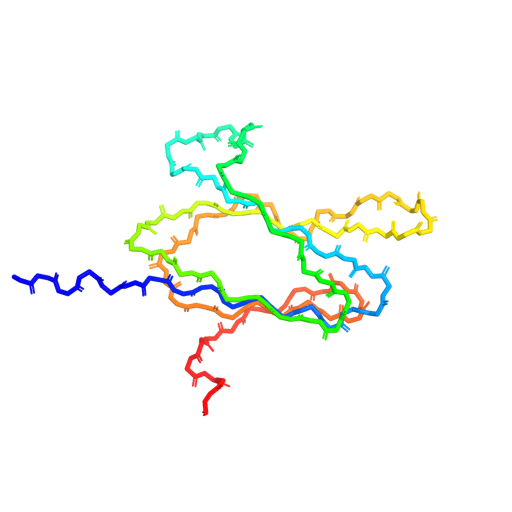1
ATOM 840 O O . ASP A 1 99 ? -2.157 -15.836 -6.082 1.00 50.44 99 ASP A O 1
ATOM 844 N N . SER A 1 100 ? -1.956 -14.621 -7.950 1.00 49.50 100 SER A N 1
ATOM 845 C CA . SER A 1 100 ? -3.257 -13.929 -7.864 1.00 49.50 100 SER A CA 1
ATOM 846 C C . SER A 1 100 ? -4.176 -14.149 -9.076 1.00 49.50 100 SER A C 1
ATOM 848 O O . SER A 1 100 ? -5.136 -13.389 -9.239 1.00 49.50 100 SER A O 1
ATOM 850 N N . ILE A 1 101 ? -3.881 -15.145 -9.923 1.00 41.72 101 ILE A N 1
ATOM 851 C CA . ILE A 1 101 ? -4.715 -15.569 -11.064 1.00 41.72 101 ILE A CA 1
ATOM 852 C C . ILE A 1 101 ? -5.102 -17.034 -10.884 1.00 41.72 101 ILE A C 1
ATOM 854 O O . ILE A 1 101 ? -4.184 -17.843 -10.627 1.00 41.72 101 ILE A O 1
#

Sequence (101 aa):
MDEERYKSLLIVNESSDAQVSLYIYHRWDFICWLSIESKIIKPNDKYLHRSDERFKFELVARFEDKRPKKILLEPKMWVEDKLIKISESLDITEGKLADSI

Foldseek 3Di:
DDPLPKAKEKEFAQAPFWKKKKFKAAPPPPPSPDGPDIDIAHHRGMDMDIDSDKIWIWIWIDGPVPPDIDGLGDTDIDDHHWYWYQHNVRHTDIDHPVVVD

pLDDT: mean 86.68, std 13.32, range [41.72, 97.69]

Organism: NCBI:txid174260